Protein AF-D3BI57-F1 (afdb_monomer_lite)

Secondary structure (DSSP, 8-state):
---------------------------------HHHHHHHHHHHHHHHHHHHHTS-HHHHHHHHHHHHHHTT--PPPPP--HHHHHHHHHHHHHHHHHHHHHHHHHTPPPPPPPGGGPPP-------S--SSSEEETTEEE--HHHHHHHHHHHHH--

Foldseek 3Di:
DDDDDDDDDDDDDDDDDDDDDDPDPPPPDPPDDPVNVVVVVVVVVVVVVVVLVPDDPVVVVVVVVVVCVVVVHDDDDPDDPPVVVVVVVVVVVVVLVVQQVVCVVVVHDRDDDDPSPDPPPPPPCPDDDDPAADDDPNDGDHDPVSVVVVVVVVVVVD

InterPro domains:
  IPR027973 40S small subunit processome assembly factor 1-like [PF15375] (35-126)

Sequence (158 aa):
MSSRGGSSRGGRGGGGGRGGGRGGAPRMGGHVGEEQRKYFIKSMEEVKNLGATMFAKKDKKAFATQKLIEQGRKVERRKVPLKIGKIKMSKEKNRYDELVAQAMKNGGIMPKKPSSMKKDEDEKDRGLEMRNGKFSNGTHYLSKTDVKRVYTAGRKSK

Radius of gyration: 30.34 Å; chains: 1; bounding box: 77×58×88 Å

pLDDT: mean 75.42, std 17.39, range [36.5, 93.88]

Organism: Heterostelium pallidum (strain ATCC 26659 / Pp 5 / PN500) (NCBI:txid670386)

Structure (mmCIF, N/CA/C/O backbone):
data_AF-D3BI57-F1
#
_entry.id   AF-D3BI57-F1
#
loop_
_atom_site.group_PDB
_atom_site.id
_atom_site.type_symbol
_atom_site.label_atom_id
_atom_site.label_alt_id
_atom_site.label_comp_id
_atom_site.label_asym_id
_atom_site.label_entity_id
_atom_site.label_seq_id
_atom_site.pdbx_PDB_ins_code
_atom_site.Cartn_x
_atom_site.Cartn_y
_atom_site.Cartn_z
_atom_site.occupancy
_atom_site.B_iso_or_equiv
_atom_site.auth_seq_id
_atom_site.auth_comp_id
_atom_site.auth_asym_id
_atom_site.auth_atom_id
_atom_site.pdbx_PDB_model_num
ATOM 1 N N . MET A 1 1 ? -22.498 -18.038 65.939 1.00 37.97 1 MET A N 1
ATOM 2 C CA . MET A 1 1 ? -21.671 -19.019 66.674 1.00 37.97 1 MET A CA 1
ATOM 3 C C . MET A 1 1 ? -21.905 -20.391 66.058 1.00 37.97 1 MET A C 1
ATOM 5 O O . MET A 1 1 ? -23.062 -20.699 65.830 1.00 37.97 1 MET A O 1
ATOM 9 N N . SER A 1 2 ? -20.809 -21.112 65.759 1.00 39.03 2 SER A N 1
ATOM 10 C CA . SER A 1 2 ? -20.657 -22.560 65.454 1.00 39.03 2 SER A CA 1
ATOM 11 C C . SER A 1 2 ? -21.560 -23.233 64.399 1.00 39.03 2 SER A C 1
ATOM 13 O O . SER A 1 2 ? -22.767 -23.095 64.448 1.00 39.03 2 SER A O 1
ATOM 15 N N . SER A 1 3 ? -21.122 -24.122 63.505 1.00 42.19 3 SER A N 1
ATOM 16 C CA . SER A 1 3 ? -19.819 -24.556 62.978 1.00 42.19 3 SER A CA 1
ATOM 17 C C . SER A 1 3 ? -20.084 -25.742 62.031 1.00 42.19 3 SER A C 1
ATOM 19 O O . SER A 1 3 ? -20.870 -26.610 62.383 1.00 42.19 3 SER A O 1
ATOM 21 N N . ARG A 1 4 ? -19.327 -25.803 60.926 1.00 44.06 4 ARG A N 1
ATOM 22 C CA . ARG A 1 4 ? -18.756 -26.997 60.255 1.00 44.06 4 ARG A CA 1
ATOM 23 C C . ARG A 1 4 ? -19.672 -28.144 59.779 1.00 44.06 4 ARG A C 1
ATOM 25 O O . ARG A 1 4 ? -20.242 -28.885 60.562 1.00 44.06 4 ARG A O 1
ATOM 32 N N . GLY A 1 5 ? -19.543 -28.432 58.482 1.00 37.97 5 GLY A N 1
ATOM 33 C CA . GLY A 1 5 ? -19.671 -29.772 57.902 1.00 37.97 5 GLY A CA 1
ATOM 34 C C . GLY A 1 5 ? -19.186 -29.758 56.451 1.00 37.97 5 GLY A C 1
ATOM 35 O O . GLY A 1 5 ? -19.822 -29.143 55.604 1.00 37.97 5 GLY A O 1
ATOM 36 N N . GLY A 1 6 ? -18.019 -30.350 56.182 1.00 40.47 6 GLY A N 1
ATOM 37 C CA . GLY A 1 6 ? -17.402 -30.411 54.855 1.00 40.47 6 GLY A CA 1
ATOM 38 C C . GLY A 1 6 ? -17.459 -31.804 54.222 1.00 40.47 6 GLY A C 1
ATOM 39 O O . GLY A 1 6 ? -17.615 -32.799 54.918 1.00 40.47 6 GLY A O 1
ATOM 40 N N . SER A 1 7 ? -17.282 -31.853 52.901 1.00 45.78 7 SER A N 1
ATOM 41 C CA . SER A 1 7 ? -16.817 -32.996 52.089 1.00 45.78 7 SER A CA 1
ATOM 42 C C . SER A 1 7 ? -16.580 -32.429 50.678 1.00 45.78 7 SER A C 1
ATOM 44 O O . SER A 1 7 ? -17.472 -31.783 50.145 1.00 45.78 7 SER A O 1
ATOM 46 N N . SER A 1 8 ? -15.403 -32.386 50.043 1.00 46.59 8 SER A N 1
ATOM 47 C CA . SER A 1 8 ? -14.277 -33.316 49.847 1.00 46.59 8 SER A CA 1
ATOM 48 C C . SER A 1 8 ? -14.603 -34.523 48.951 1.00 46.59 8 SER A C 1
ATOM 50 O O . SER A 1 8 ? -15.020 -35.577 49.415 1.00 46.59 8 SER A O 1
ATOM 52 N N . ARG A 1 9 ? -14.385 -34.327 47.640 1.00 48.66 9 ARG A N 1
ATOM 53 C CA . ARG A 1 9 ? -13.976 -35.285 46.582 1.00 48.66 9 ARG A CA 1
ATOM 54 C C . ARG A 1 9 ? -13.718 -34.419 45.333 1.00 48.66 9 ARG A C 1
ATOM 56 O O . ARG A 1 9 ? -14.625 -33.751 44.868 1.00 48.66 9 ARG A O 1
ATOM 63 N N . GLY A 1 10 ? -12.510 -34.237 44.802 1.00 37.09 10 GLY A N 1
ATOM 64 C CA . GLY A 1 10 ? -11.391 -35.169 44.720 1.00 37.09 10 GLY A CA 1
ATOM 65 C C . GLY A 1 10 ? -11.592 -36.079 43.509 1.00 37.09 10 GLY A C 1
ATOM 66 O O . GLY A 1 10 ? -12.097 -37.181 43.664 1.00 37.09 10 GLY A O 1
ATOM 67 N N . GLY A 1 11 ? -11.232 -35.599 42.314 1.00 36.50 11 GLY A N 1
ATOM 68 C CA . GLY A 1 11 ? -11.322 -36.352 41.061 1.00 36.50 11 GLY A CA 1
ATOM 69 C C . GLY A 1 11 ? -10.297 -35.856 40.045 1.00 36.50 11 GLY A C 1
ATOM 70 O O . GLY A 1 11 ? -10.623 -35.094 39.143 1.00 36.50 11 GLY A O 1
ATOM 71 N N . ARG A 1 12 ? -9.036 -36.258 40.241 1.00 44.25 12 ARG A N 1
ATOM 72 C CA . ARG A 1 12 ? -7.979 -36.212 39.223 1.00 44.25 12 ARG A CA 1
ATOM 73 C C . ARG A 1 12 ? -8.157 -37.391 38.261 1.00 44.25 12 ARG A C 1
ATOM 75 O O . ARG A 1 12 ? -8.339 -38.516 38.708 1.00 44.25 12 ARG A O 1
ATOM 82 N N . GLY A 1 13 ? -7.983 -37.122 36.973 1.00 36.62 13 GLY A N 1
ATOM 83 C CA . GLY A 1 13 ? -7.742 -38.093 35.901 1.00 36.62 13 GLY A CA 1
ATOM 84 C C . GLY A 1 13 ? -7.901 -37.353 34.570 1.00 36.62 13 GLY A C 1
ATOM 85 O O . GLY A 1 13 ? -8.982 -36.864 34.289 1.00 36.62 13 GLY A O 1
ATOM 86 N N . GLY A 1 14 ? -6.884 -37.083 33.754 1.00 39.34 14 GLY A N 1
ATOM 87 C CA . GLY A 1 14 ? -5.667 -37.848 33.510 1.00 39.34 14 GLY A CA 1
ATOM 88 C C . GLY A 1 14 ? -5.802 -38.556 32.161 1.00 39.34 14 GLY A C 1
ATOM 89 O O . GLY A 1 14 ? -6.192 -39.712 32.118 1.00 39.34 14 GLY A O 1
ATOM 90 N N . GLY A 1 15 ? -5.507 -37.844 31.072 1.00 36.53 15 GLY A N 1
ATOM 91 C CA . GLY A 1 15 ? -5.440 -38.361 29.699 1.00 36.53 15 GLY A CA 1
ATOM 92 C C . GLY A 1 15 ? -5.333 -37.169 28.742 1.00 36.53 15 GLY A C 1
ATOM 93 O O . GLY A 1 15 ? -6.266 -36.392 28.629 1.00 36.53 15 GLY A O 1
ATOM 94 N N . GLY A 1 16 ? -4.199 -36.844 28.125 1.00 40.53 16 GLY A N 1
ATOM 95 C CA . GLY A 1 16 ? -3.236 -37.751 27.508 1.00 40.53 16 GLY A CA 1
ATOM 96 C C . GLY A 1 16 ? -3.532 -37.892 26.013 1.00 40.53 16 GLY A C 1
ATOM 97 O O . GLY A 1 16 ? -3.669 -39.003 25.528 1.00 40.53 16 GLY A O 1
ATOM 98 N N . GLY A 1 17 ? -3.666 -36.776 25.288 1.00 37.66 17 GLY A N 1
ATOM 99 C CA . GLY A 1 17 ? -3.836 -36.752 23.833 1.00 37.66 17 GLY A CA 1
ATOM 100 C C . GLY A 1 17 ? -2.669 -36.031 23.172 1.00 37.66 17 GLY A C 1
ATOM 101 O O . GLY A 1 17 ? -2.702 -34.818 22.988 1.00 37.66 17 GLY A O 1
ATOM 102 N N . ARG A 1 18 ? -1.613 -36.786 22.859 1.00 47.72 18 ARG A N 1
ATOM 103 C CA . ARG A 1 18 ? -0.483 -36.347 22.035 1.00 47.72 18 ARG A CA 1
ATOM 104 C C . ARG A 1 18 ? -0.983 -36.043 20.619 1.00 47.72 18 ARG A C 1
ATOM 106 O O . ARG A 1 18 ? -1.491 -36.934 19.950 1.00 47.72 18 ARG A O 1
ATOM 113 N N . GLY A 1 19 ? -0.773 -34.815 20.155 1.00 37.19 19 GLY A N 1
ATOM 114 C CA . GLY A 1 19 ? -0.899 -34.424 18.752 1.00 37.19 19 GLY A CA 1
ATOM 115 C C . GLY A 1 19 ? 0.361 -33.682 18.329 1.00 37.19 19 GLY A C 1
ATOM 116 O O . GLY A 1 19 ? 0.481 -32.482 18.550 1.00 37.19 19 GLY A O 1
ATOM 117 N N . GLY A 1 20 ? 1.333 -34.422 17.794 1.00 41.97 20 GLY A N 1
ATOM 118 C CA . GLY A 1 20 ? 2.555 -33.861 17.226 1.00 41.97 20 GLY A CA 1
ATOM 119 C C . GLY A 1 20 ? 2.270 -33.072 15.949 1.00 41.97 20 GLY A C 1
ATOM 120 O O . GLY A 1 20 ? 1.393 -33.431 15.166 1.00 41.97 20 GLY A O 1
ATOM 121 N N . GLY A 1 21 ? 3.035 -32.006 15.718 1.00 37.88 21 GLY A N 1
ATOM 122 C CA . GLY A 1 21 ? 2.930 -31.264 14.468 1.00 37.88 21 GLY A CA 1
ATOM 123 C C . GLY A 1 21 ? 3.722 -29.966 14.429 1.00 37.88 21 GLY A C 1
ATOM 124 O O . GLY A 1 21 ? 3.152 -28.900 14.608 1.00 37.88 21 GLY A O 1
ATOM 125 N N . ARG A 1 22 ? 4.997 -30.095 14.041 1.00 41.69 22 ARG A N 1
ATOM 126 C CA . ARG A 1 22 ? 5.876 -29.063 13.456 1.00 41.69 22 ARG A CA 1
ATOM 127 C C . ARG A 1 22 ? 6.479 -28.057 14.441 1.00 41.69 22 ARG A C 1
ATOM 129 O O . ARG A 1 22 ? 5.819 -27.148 14.932 1.00 41.69 22 ARG A O 1
ATOM 136 N N . GLY A 1 23 ? 7.794 -28.189 14.631 1.00 40.50 23 GLY A N 1
ATOM 137 C CA . GLY A 1 23 ? 8.666 -27.166 15.200 1.00 40.50 23 GLY A CA 1
ATOM 138 C C . GLY A 1 23 ? 8.646 -25.895 14.355 1.00 40.50 23 GLY A C 1
ATOM 139 O O . GLY A 1 23 ? 9.509 -25.675 13.512 1.00 40.50 23 GLY A O 1
ATOM 140 N N . GLY A 1 24 ? 7.640 -25.055 14.581 1.00 41.44 24 GLY A N 1
ATOM 141 C CA . GLY A 1 24 ? 7.764 -23.635 14.313 1.00 41.44 24 GLY A CA 1
ATOM 142 C C . GLY A 1 24 ? 8.796 -23.083 15.284 1.00 41.44 24 GLY A C 1
ATOM 143 O O . GLY A 1 24 ? 8.682 -23.315 16.488 1.00 41.44 24 GLY A O 1
ATOM 144 N N . ALA A 1 25 ? 9.807 -22.388 14.763 1.00 52.16 25 ALA A N 1
ATOM 145 C CA . ALA A 1 25 ? 10.722 -21.603 15.581 1.00 52.16 25 ALA A CA 1
ATOM 146 C C . ALA A 1 25 ? 9.917 -20.843 16.654 1.00 52.16 25 ALA A C 1
ATOM 148 O O . ALA A 1 25 ? 8.855 -20.298 16.317 1.00 52.16 25 ALA A O 1
ATOM 149 N N . PRO A 1 26 ? 10.362 -20.819 17.925 1.00 50.44 26 PRO A N 1
ATOM 150 C CA . PRO A 1 26 ? 9.673 -20.064 18.956 1.00 50.44 26 PRO A CA 1
ATOM 151 C C . PRO A 1 26 ? 9.524 -18.637 18.442 1.00 50.44 26 PRO A C 1
ATOM 153 O O . PRO A 1 26 ? 10.511 -17.959 18.153 1.00 50.44 26 PRO A O 1
ATOM 156 N N . ARG A 1 27 ? 8.277 -18.196 18.247 1.00 58.91 27 ARG A N 1
ATOM 157 C CA . ARG A 1 27 ? 7.996 -16.792 17.967 1.00 58.91 27 ARG A CA 1
ATOM 158 C C . ARG A 1 27 ? 8.535 -16.031 19.173 1.00 58.91 27 ARG A C 1
ATOM 160 O O . ARG A 1 27 ? 7.917 -16.066 20.232 1.00 58.91 27 ARG A O 1
ATOM 167 N N . MET A 1 28 ? 9.710 -15.418 19.023 1.00 49.59 28 MET A N 1
ATOM 168 C CA . MET A 1 28 ? 10.317 -14.516 20.001 1.00 49.59 28 MET A CA 1
ATOM 169 C C . MET A 1 28 ? 9.410 -13.293 20.140 1.00 49.59 28 MET A C 1
ATOM 171 O O . MET A 1 28 ? 9.589 -12.267 19.494 1.00 49.59 28 MET A O 1
ATOM 175 N N . GLY A 1 29 ? 8.356 -13.450 20.924 1.00 57.56 29 GLY A N 1
ATOM 176 C CA . GLY A 1 29 ? 7.364 -12.436 21.209 1.00 57.56 29 GLY A CA 1
ATOM 177 C C . GLY A 1 29 ? 6.800 -12.740 22.579 1.00 57.56 29 GLY A C 1
ATOM 178 O O . GLY A 1 29 ? 5.784 -13.422 22.697 1.00 57.56 29 GLY A O 1
ATOM 179 N N . GLY A 1 30 ? 7.505 -12.285 23.616 1.00 63.62 30 GLY A N 1
ATOM 180 C CA . GLY A 1 30 ? 7.015 -12.352 24.988 1.00 63.62 30 GLY A CA 1
ATOM 181 C C . GLY A 1 30 ? 5.661 -11.650 25.125 1.00 63.62 30 GLY A C 1
ATOM 182 O O . GLY A 1 30 ? 5.294 -10.794 24.314 1.00 63.62 30 GLY A O 1
ATOM 183 N N . HIS A 1 31 ? 4.895 -12.015 26.153 1.00 62.78 31 HIS A N 1
ATOM 184 C CA . HIS A 1 31 ? 3.693 -11.277 26.535 1.00 62.78 31 HIS A CA 1
ATOM 185 C C . HIS A 1 31 ? 4.093 -9.897 27.072 1.00 62.78 31 HIS A C 1
ATOM 187 O O . HIS A 1 31 ? 4.313 -9.703 28.260 1.00 62.78 31 HIS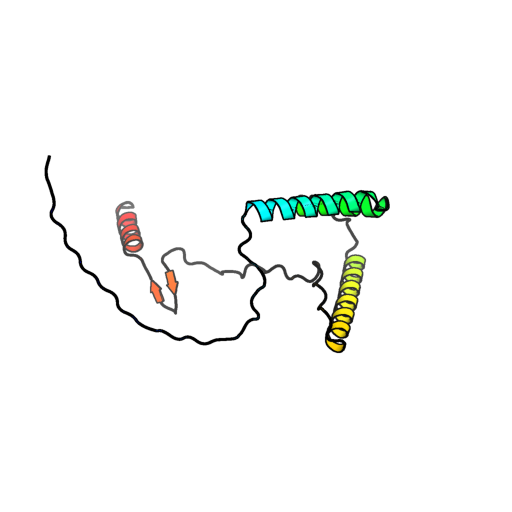 A O 1
ATOM 193 N N . VAL A 1 32 ? 4.229 -8.941 26.158 1.00 69.44 32 VAL A N 1
ATOM 194 C CA . VAL A 1 32 ? 4.406 -7.521 26.466 1.00 69.44 32 VAL A CA 1
ATOM 195 C C . VAL A 1 32 ? 3.044 -6.961 26.871 1.00 69.44 32 VAL A C 1
ATOM 197 O O . VAL A 1 32 ? 2.089 -7.076 26.089 1.00 69.44 32 VAL A O 1
ATOM 200 N N . GLY A 1 33 ? 2.962 -6.380 28.072 1.00 79.62 33 GLY A N 1
ATOM 201 C CA . GLY A 1 33 ? 1.743 -5.767 28.604 1.00 79.62 33 GLY A CA 1
ATOM 202 C C . GLY A 1 33 ? 1.208 -4.659 27.691 1.00 79.62 33 GLY A C 1
ATOM 203 O O . GLY A 1 33 ? 1.965 -4.024 26.952 1.00 79.62 33 GLY A O 1
ATOM 204 N N . GLU A 1 34 ? -0.104 -4.422 27.716 1.00 79.25 34 GLU A N 1
ATOM 205 C CA . GLU A 1 34 ? -0.755 -3.456 26.815 1.00 79.25 34 GLU A CA 1
ATOM 206 C C . GLU A 1 34 ? -0.163 -2.043 26.915 1.00 79.25 34 GLU A C 1
ATOM 208 O O . GLU A 1 34 ? -0.052 -1.344 25.908 1.00 79.25 34 GLU A O 1
ATOM 213 N N . GLU A 1 35 ? 0.273 -1.635 28.105 1.00 78.00 35 GLU A N 1
ATOM 214 C CA . GLU A 1 35 ? 0.897 -0.331 28.346 1.00 78.00 35 GLU A CA 1
ATOM 215 C C . GLU A 1 35 ? 2.252 -0.195 27.648 1.00 78.00 35 GLU A C 1
ATOM 217 O O . GLU A 1 35 ? 2.509 0.802 26.974 1.00 78.00 35 GLU A O 1
ATOM 222 N N . GLN A 1 36 ? 3.086 -1.233 27.715 1.00 81.19 36 GLN A N 1
ATOM 223 C CA . GLN A 1 36 ? 4.375 -1.271 27.024 1.00 81.19 36 GLN A CA 1
ATOM 224 C C . GLN A 1 36 ? 4.190 -1.265 25.500 1.00 81.19 36 GLN A C 1
ATOM 226 O O . GLN A 1 36 ? 4.951 -0.613 24.785 1.00 81.19 36 GLN A O 1
ATOM 231 N N . ARG A 1 37 ? 3.137 -1.921 24.987 1.00 80.31 37 ARG A N 1
ATOM 232 C CA . ARG A 1 37 ? 2.780 -1.856 23.559 1.00 80.31 37 ARG A CA 1
ATOM 233 C C . ARG A 1 37 ? 2.364 -0.449 23.141 1.00 80.31 37 ARG A C 1
ATOM 235 O O . ARG A 1 37 ? 2.834 0.035 22.115 1.00 80.31 37 ARG A O 1
ATOM 242 N N . LYS A 1 38 ? 1.509 0.214 23.926 1.00 83.62 38 LYS A N 1
ATOM 243 C CA . LYS A 1 38 ? 1.076 1.598 23.664 1.00 83.62 38 LYS A CA 1
ATOM 244 C C . LYS A 1 38 ? 2.257 2.566 23.694 1.00 83.62 38 LYS A C 1
ATOM 246 O O . LYS A 1 38 ? 2.372 3.399 22.800 1.00 83.62 38 LYS A O 1
ATOM 251 N N . TYR A 1 39 ? 3.151 2.415 24.671 1.00 86.56 39 TYR A N 1
ATOM 252 C CA . TYR A 1 39 ? 4.375 3.206 24.760 1.00 86.56 39 TYR A CA 1
ATOM 253 C C . TYR A 1 39 ? 5.255 3.012 23.523 1.00 86.56 39 TYR A C 1
ATOM 255 O O . TYR A 1 39 ? 5.613 3.986 22.872 1.00 86.56 39 TYR A O 1
ATOM 263 N N . PHE A 1 40 ? 5.515 1.763 23.129 1.00 85.44 40 PHE A N 1
ATOM 264 C CA . PHE A 1 40 ? 6.323 1.463 21.949 1.00 85.44 40 PHE A CA 1
ATOM 265 C C . PHE A 1 40 ? 5.737 2.057 20.661 1.00 85.44 40 PHE A C 1
ATOM 267 O O . PHE A 1 40 ? 6.468 2.643 19.865 1.00 85.44 40 PHE A O 1
ATOM 274 N N . ILE A 1 41 ? 4.419 1.942 20.460 1.00 85.56 41 ILE A N 1
ATOM 275 C CA . ILE A 1 41 ? 3.735 2.546 19.308 1.00 85.56 41 ILE A CA 1
ATOM 276 C C . ILE A 1 41 ? 3.942 4.064 19.313 1.00 85.56 41 ILE A C 1
ATOM 278 O O . ILE A 1 41 ? 4.354 4.623 18.297 1.00 85.56 41 ILE A O 1
ATOM 282 N N . LYS A 1 42 ? 3.735 4.714 20.464 1.00 87.06 42 LYS A N 1
ATOM 283 C CA . LYS A 1 42 ? 3.898 6.162 20.613 1.00 87.06 42 LYS A CA 1
ATOM 284 C C . LYS A 1 42 ? 5.338 6.613 20.350 1.00 87.06 42 LYS A C 1
ATOM 286 O O . LYS A 1 42 ? 5.550 7.528 19.561 1.00 87.06 42 LYS A O 1
ATOM 291 N N . SER A 1 43 ? 6.331 5.937 20.925 1.00 86.06 43 SER A N 1
ATOM 292 C CA . SER A 1 43 ? 7.745 6.247 20.689 1.00 86.06 43 SER A CA 1
ATOM 293 C C . SER A 1 43 ? 8.132 6.060 19.221 1.00 86.06 43 SER A C 1
ATOM 295 O O . SER A 1 43 ? 8.842 6.886 18.654 1.00 86.06 43 SER A O 1
ATOM 297 N N . MET A 1 44 ? 7.626 5.016 18.560 1.00 87.19 44 MET A N 1
ATOM 298 C CA . MET A 1 44 ? 7.868 4.806 17.129 1.00 87.19 44 MET A CA 1
ATOM 299 C C . MET A 1 44 ? 7.206 5.881 16.261 1.00 87.19 44 MET A C 1
ATOM 301 O O . MET A 1 44 ? 7.776 6.295 15.250 1.00 87.19 44 MET A O 1
ATOM 305 N N . GLU A 1 45 ? 6.021 6.362 16.637 1.00 84.06 45 GLU A N 1
ATOM 306 C CA . GLU A 1 45 ? 5.383 7.503 15.978 1.00 84.06 45 GLU A CA 1
ATOM 307 C C . GLU A 1 45 ? 6.178 8.798 16.169 1.00 84.06 45 GLU A C 1
ATOM 309 O O . GLU A 1 45 ? 6.351 9.555 15.213 1.00 84.06 45 GLU A O 1
ATOM 314 N N . GLU A 1 46 ? 6.704 9.046 17.367 1.00 82.12 46 GLU A N 1
ATOM 315 C CA . GLU A 1 46 ? 7.558 10.200 17.662 1.00 82.12 46 GLU A CA 1
ATOM 316 C C . GLU A 1 46 ? 8.845 10.172 16.832 1.00 82.12 46 GLU A C 1
ATOM 318 O O . GLU A 1 46 ? 9.159 11.160 16.167 1.00 82.12 46 GLU A O 1
ATOM 323 N N . VAL A 1 47 ? 9.524 9.024 16.756 1.00 85.31 47 VAL A N 1
ATOM 324 C CA . VAL A 1 47 ? 10.713 8.838 15.906 1.00 85.31 47 VAL A CA 1
ATOM 325 C C . VAL A 1 47 ? 10.387 9.096 14.433 1.00 85.31 47 VAL A C 1
ATOM 327 O O . VAL A 1 47 ? 11.129 9.803 13.750 1.00 85.31 47 VAL A O 1
ATOM 330 N N . LYS A 1 48 ? 9.255 8.583 13.931 1.00 80.75 48 LYS A N 1
ATOM 331 C CA . LYS A 1 48 ? 8.809 8.849 12.552 1.00 80.75 48 LYS A CA 1
ATOM 332 C C . LYS A 1 48 ? 8.553 10.337 12.307 1.00 80.75 48 LYS A C 1
ATOM 334 O O . LYS A 1 48 ? 8.971 10.864 11.278 1.00 80.75 48 LYS A O 1
ATOM 339 N N . ASN A 1 49 ? 7.874 11.016 13.232 1.00 79.75 49 ASN A N 1
ATOM 340 C CA . ASN A 1 49 ? 7.570 12.443 13.112 1.00 79.75 49 ASN A CA 1
ATOM 341 C C . ASN A 1 49 ? 8.847 13.301 13.183 1.00 79.75 49 ASN A C 1
ATOM 343 O O . ASN A 1 49 ? 8.974 14.254 12.416 1.00 79.75 49 ASN A O 1
ATOM 347 N N . LEU A 1 50 ? 9.807 12.941 14.042 1.00 80.88 50 LEU A N 1
ATOM 348 C CA . LEU A 1 50 ? 11.120 13.587 14.120 1.00 80.88 50 LEU A CA 1
ATOM 349 C C . LEU A 1 50 ? 11.912 13.385 12.827 1.00 80.88 50 LEU A C 1
ATOM 351 O O . LEU A 1 50 ? 12.378 14.361 12.244 1.00 80.88 50 LEU A O 1
ATOM 355 N N . GLY A 1 51 ? 11.977 12.157 12.308 1.00 77.38 51 GLY A N 1
ATOM 356 C CA . GLY 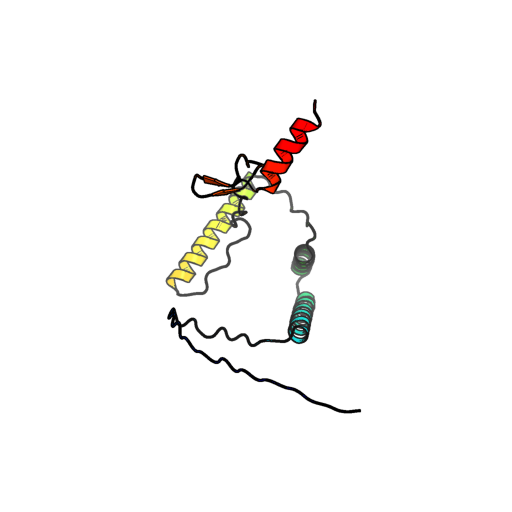A 1 51 ? 12.594 11.871 11.009 1.00 77.38 51 GLY A CA 1
ATOM 357 C C . GLY A 1 51 ? 11.972 12.682 9.866 1.00 77.38 51 GLY A C 1
ATOM 358 O O . GLY A 1 51 ? 12.679 13.161 8.980 1.00 77.38 51 GLY A O 1
ATOM 359 N N . ALA A 1 52 ? 10.662 12.940 9.927 1.00 73.25 52 ALA A N 1
ATOM 360 C CA . ALA A 1 52 ? 9.968 13.735 8.920 1.00 73.25 52 ALA A CA 1
ATOM 361 C C . ALA A 1 52 ? 10.353 15.226 8.901 1.00 73.25 52 ALA A C 1
ATOM 363 O O . ALA A 1 52 ? 10.148 15.906 7.889 1.00 73.25 52 ALA A O 1
ATOM 364 N N . THR A 1 53 ? 10.951 15.756 9.973 1.00 72.62 53 THR A N 1
ATOM 365 C CA . THR A 1 53 ? 11.453 17.142 9.999 1.00 72.62 53 THR A CA 1
ATOM 366 C C . THR A 1 53 ? 12.655 17.342 9.071 1.00 72.62 53 THR A C 1
ATOM 368 O O . THR A 1 53 ? 12.794 18.423 8.489 1.00 72.62 53 THR A O 1
ATOM 371 N N . MET A 1 54 ? 13.432 16.281 8.830 1.00 81.12 54 MET A N 1
ATOM 372 C CA . MET A 1 54 ? 14.626 16.269 7.973 1.00 81.12 54 MET A CA 1
ATOM 373 C C . MET A 1 54 ? 14.309 16.095 6.482 1.00 81.12 54 MET A C 1
ATOM 375 O O . MET A 1 54 ? 15.184 16.230 5.631 1.00 81.12 54 MET A O 1
ATOM 379 N N . PHE A 1 55 ? 13.055 15.806 6.135 1.00 79.50 55 PHE A N 1
ATOM 380 C CA . PHE A 1 55 ? 12.652 15.582 4.752 1.00 79.50 55 PHE A CA 1
ATOM 381 C C . PHE A 1 55 ? 12.658 16.860 3.903 1.00 79.50 55 PHE A C 1
ATOM 383 O O . PHE A 1 55 ? 12.324 17.961 4.363 1.00 79.50 55 PHE A O 1
ATOM 390 N N . ALA A 1 56 ? 12.945 16.696 2.609 1.00 83.38 56 ALA A N 1
ATOM 391 C CA . ALA A 1 56 ? 12.746 17.749 1.624 1.00 83.38 56 ALA A CA 1
ATOM 392 C C . ALA A 1 56 ? 11.256 18.136 1.540 1.00 83.38 56 ALA A C 1
ATOM 394 O O . ALA A 1 56 ? 10.356 17.350 1.842 1.00 83.38 56 ALA A O 1
ATOM 395 N N . LYS A 1 57 ? 10.955 19.360 1.084 1.00 82.06 57 LYS A N 1
ATOM 396 C CA . LYS A 1 57 ? 9.577 19.902 1.049 1.00 82.06 57 LYS A CA 1
ATOM 397 C C . LYS A 1 57 ? 8.580 19.006 0.293 1.00 82.06 57 LYS A C 1
ATOM 399 O O . LYS A 1 57 ? 7.402 18.970 0.646 1.00 82.06 57 LYS A O 1
ATOM 404 N N . LYS A 1 58 ? 9.033 18.295 -0.748 1.00 80.25 58 LYS A N 1
ATOM 405 C CA . LYS A 1 58 ? 8.209 17.340 -1.513 1.00 80.25 58 LYS A CA 1
ATOM 406 C C . LYS A 1 58 ? 7.855 16.108 -0.674 1.00 80.25 58 LYS A C 1
ATOM 408 O O . LYS A 1 58 ? 6.684 15.737 -0.613 1.00 80.25 58 LYS A O 1
ATOM 413 N N . ASP A 1 59 ? 8.833 15.557 0.029 1.00 81.25 59 ASP A N 1
ATOM 414 C CA . ASP A 1 59 ? 8.678 14.357 0.852 1.00 81.25 59 ASP A CA 1
ATOM 415 C C . ASP A 1 59 ? 7.868 14.647 2.120 1.00 81.25 59 ASP A C 1
ATOM 417 O O . ASP A 1 59 ? 7.036 13.838 2.516 1.00 81.25 59 ASP A O 1
ATOM 421 N N . LYS A 1 60 ? 7.974 15.863 2.676 1.00 83.75 60 LYS A N 1
ATOM 422 C CA . LYS A 1 60 ? 7.093 16.345 3.758 1.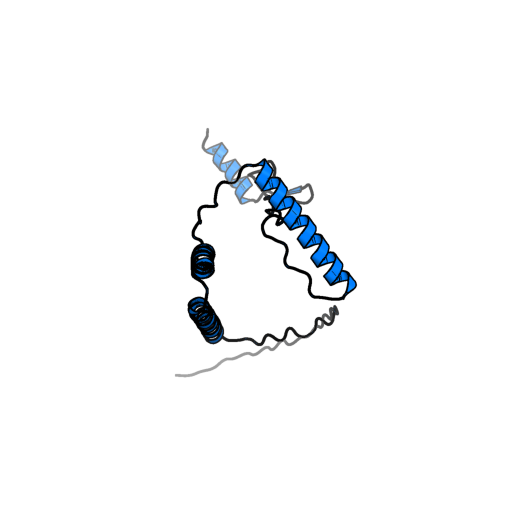00 83.75 60 LYS A CA 1
ATOM 423 C C . LYS A 1 60 ? 5.614 16.316 3.368 1.00 83.75 60 LYS A C 1
ATOM 425 O O . LYS A 1 60 ? 4.777 15.880 4.155 1.00 83.75 60 LYS A O 1
ATOM 430 N N . LYS A 1 61 ? 5.276 16.744 2.143 1.00 83.56 61 LYS A N 1
ATOM 431 C CA . LYS A 1 61 ? 3.890 16.683 1.641 1.00 83.56 61 LYS A CA 1
ATOM 432 C C . LYS A 1 61 ? 3.413 15.241 1.472 1.00 83.56 61 LYS A C 1
ATOM 434 O O . LYS A 1 61 ? 2.274 14.951 1.818 1.00 83.56 61 LYS A O 1
ATOM 439 N N . ALA A 1 62 ? 4.269 14.356 0.963 1.00 84.31 62 ALA A N 1
ATOM 440 C CA . ALA A 1 62 ? 3.949 12.936 0.819 1.00 84.31 62 ALA A CA 1
ATOM 441 C C . ALA A 1 62 ? 3.777 12.236 2.180 1.00 84.31 62 ALA A C 1
ATOM 443 O O . ALA A 1 62 ? 2.871 11.426 2.349 1.00 84.31 62 ALA A O 1
ATOM 444 N N . PHE A 1 63 ? 4.595 12.586 3.172 1.00 86.12 63 PHE A N 1
ATOM 445 C CA . PHE A 1 63 ? 4.462 12.079 4.535 1.00 86.12 63 PHE A CA 1
ATOM 446 C C . PHE A 1 63 ? 3.152 12.543 5.185 1.00 86.12 63 PHE A C 1
ATOM 448 O O . PHE A 1 63 ? 2.420 11.745 5.767 1.00 86.12 63 PHE A O 1
ATOM 455 N N . ALA A 1 64 ? 2.797 13.822 5.026 1.00 85.00 64 ALA A N 1
ATOM 456 C CA . ALA A 1 64 ? 1.535 14.353 5.536 1.00 85.00 64 ALA A CA 1
ATOM 457 C C . ALA A 1 64 ? 0.315 13.648 4.916 1.00 85.00 64 ALA A C 1
ATOM 459 O O . ALA A 1 64 ? -0.633 13.321 5.628 1.00 85.00 64 ALA A O 1
ATOM 460 N N . THR A 1 65 ? 0.335 13.365 3.608 1.00 86.12 65 THR A N 1
ATOM 461 C CA . THR A 1 65 ? -0.760 12.623 2.966 1.00 86.12 65 THR A CA 1
ATOM 462 C C . THR A 1 65 ? -0.819 11.171 3.427 1.00 86.12 65 THR A C 1
ATOM 464 O O . THR A 1 65 ? -1.916 10.664 3.642 1.00 86.12 65 THR A O 1
ATOM 467 N N . GLN A 1 66 ? 0.324 10.512 3.639 1.00 85.56 66 GLN A N 1
ATOM 468 C CA . GLN A 1 66 ? 0.367 9.168 4.226 1.00 85.56 66 GLN A CA 1
ATOM 469 C C . GLN A 1 66 ? -0.238 9.144 5.631 1.00 85.56 66 GLN A C 1
ATOM 471 O O . GLN A 1 66 ? -1.086 8.299 5.898 1.00 85.56 66 GLN A O 1
ATOM 476 N N . LYS A 1 67 ? 0.097 10.117 6.485 1.00 86.88 67 LYS A N 1
ATOM 477 C CA . LYS A 1 67 ? -0.471 10.237 7.837 1.00 86.88 67 LYS A CA 1
ATOM 478 C C . LYS A 1 67 ? -1.995 10.385 7.819 1.00 86.88 67 LYS A C 1
ATOM 480 O O . LYS A 1 67 ? -2.684 9.771 8.626 1.00 86.88 67 LYS A O 1
ATOM 485 N N . LEU A 1 68 ? -2.541 11.149 6.869 1.00 87.62 68 LEU A N 1
ATOM 486 C CA . LEU A 1 68 ? -3.995 11.260 6.689 1.00 87.62 68 LEU A CA 1
ATOM 487 C C . LEU A 1 68 ? -4.629 9.919 6.280 1.00 87.62 68 LEU A C 1
ATOM 489 O O . LEU A 1 68 ? -5.702 9.583 6.777 1.00 87.62 68 LEU A O 1
ATOM 493 N N . ILE A 1 69 ? -3.968 9.148 5.411 1.00 86.44 69 ILE A N 1
ATOM 494 C CA . ILE A 1 69 ? -4.435 7.815 4.992 1.00 86.44 69 ILE A CA 1
ATOM 495 C C . ILE A 1 69 ? -4.403 6.834 6.170 1.00 86.44 69 ILE A C 1
ATOM 497 O O . ILE A 1 69 ? -5.359 6.086 6.353 1.00 86.44 69 ILE A O 1
ATOM 501 N N . GLU A 1 70 ? -3.342 6.849 6.981 1.00 85.06 70 GLU A N 1
ATOM 502 C CA . GLU A 1 70 ? -3.219 6.011 8.185 1.00 85.06 70 GLU A CA 1
ATOM 503 C C . GLU A 1 70 ? -4.311 6.324 9.218 1.00 85.06 70 GLU A C 1
ATOM 505 O O . GLU A 1 70 ? -4.836 5.416 9.854 1.00 85.06 70 GLU A O 1
ATOM 510 N N . GLN A 1 71 ? -4.727 7.589 9.319 1.00 87.81 71 GLN A N 1
ATOM 511 C CA . GLN A 1 71 ? -5.873 8.022 10.130 1.00 87.81 71 GLN A CA 1
ATOM 512 C C . GLN A 1 71 ? -7.241 7.657 9.520 1.00 87.81 71 GLN A C 1
ATOM 514 O O . GLN A 1 71 ? -8.277 8.018 10.074 1.00 87.81 71 GLN A O 1
ATOM 519 N N . GLY A 1 72 ? -7.271 6.986 8.365 1.00 86.44 72 GLY A N 1
ATOM 520 C CA . GLY A 1 72 ? -8.497 6.568 7.684 1.00 86.44 72 GLY A CA 1
ATOM 521 C C . GLY A 1 72 ? -9.162 7.651 6.831 1.00 86.44 72 GLY A C 1
ATOM 522 O O . GLY A 1 72 ? -10.267 7.445 6.330 1.00 86.44 72 GLY A O 1
ATOM 523 N N . AR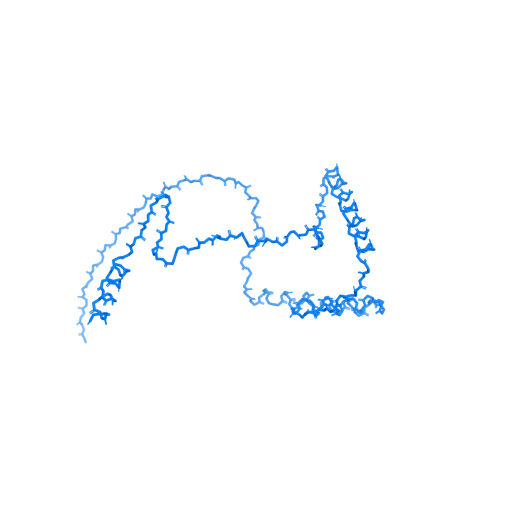G A 1 73 ? -8.522 8.810 6.622 1.00 87.56 73 ARG A N 1
ATOM 524 C CA . ARG A 1 73 ? -9.084 9.862 5.762 1.00 87.56 73 ARG A CA 1
ATOM 525 C C . ARG A 1 73 ? -8.892 9.516 4.287 1.00 87.56 73 ARG A C 1
ATOM 527 O O . ARG A 1 73 ? -7.809 9.132 3.842 1.00 87.56 73 ARG A O 1
ATOM 534 N N . LYS A 1 74 ? -9.944 9.730 3.494 1.00 84.31 74 LYS A N 1
ATOM 535 C CA . LYS A 1 74 ? -9.897 9.577 2.037 1.00 84.31 74 LYS A CA 1
ATOM 536 C C . LYS A 1 74 ? -9.128 10.750 1.424 1.00 84.31 74 LYS A C 1
ATOM 538 O O . LYS A 1 74 ? -9.596 11.882 1.451 1.00 84.31 74 LYS A O 1
ATOM 543 N N . VAL A 1 75 ? -7.951 10.476 0.864 1.00 84.38 75 VAL A N 1
ATOM 544 C CA . VAL A 1 75 ? -7.137 11.477 0.159 1.00 84.38 75 VAL A CA 1
ATOM 545 C C . VAL A 1 75 ? -7.457 11.444 -1.333 1.00 84.38 75 VAL A C 1
ATOM 547 O O . VAL A 1 75 ? -7.485 10.373 -1.947 1.00 84.38 75 VAL A O 1
ATOM 550 N N . GLU A 1 76 ? -7.695 12.616 -1.925 1.00 82.06 76 GLU A N 1
ATOM 551 C CA . GLU A 1 76 ? -7.991 12.736 -3.350 1.00 82.06 76 GLU A CA 1
ATOM 552 C C . GLU A 1 76 ? -6.795 12.271 -4.193 1.00 82.06 76 GLU A C 1
ATOM 554 O O . GLU A 1 76 ? -5.665 12.751 -4.060 1.00 82.06 76 GLU A O 1
ATOM 559 N N . ARG A 1 77 ? -7.041 11.299 -5.073 1.00 81.69 77 ARG A N 1
ATOM 560 C CA . ARG A 1 77 ? -6.035 10.821 -6.021 1.00 81.69 77 ARG A CA 1
ATOM 561 C C . ARG A 1 77 ? -6.055 11.719 -7.250 1.00 81.69 77 ARG A C 1
ATOM 563 O O . ARG A 1 77 ? -7.118 11.997 -7.798 1.00 81.69 77 ARG A O 1
ATOM 570 N N . ARG A 1 78 ? -4.873 12.120 -7.729 1.00 84.69 78 ARG A N 1
ATOM 571 C CA . ARG A 1 78 ? -4.755 12.845 -9.003 1.00 84.69 78 ARG A CA 1
ATOM 572 C C . ARG A 1 78 ? -5.385 12.011 -10.115 1.00 84.69 78 ARG A C 1
ATOM 574 O O . ARG A 1 78 ? -4.997 10.859 -10.311 1.00 84.69 78 ARG A O 1
ATOM 581 N N . LYS A 1 79 ? -6.326 12.603 -10.850 1.00 86.00 79 LYS A N 1
ATOM 582 C CA . LYS A 1 79 ? -6.923 11.975 -12.030 1.00 86.00 79 LYS A CA 1
ATOM 583 C C . LYS A 1 79 ? -5.840 11.844 -13.100 1.00 86.00 79 LYS A C 1
ATOM 585 O O . LYS A 1 79 ? -5.207 12.825 -13.479 1.00 86.00 79 LYS A O 1
ATOM 590 N N . VAL A 1 80 ? -5.594 10.617 -13.545 1.00 87.62 80 VAL A N 1
ATOM 591 C CA . VAL A 1 80 ? -4.639 10.307 -14.614 1.00 87.62 80 VAL A CA 1
ATOM 592 C C . VAL A 1 80 ? -5.432 9.712 -15.777 1.00 87.62 80 VAL A C 1
ATOM 594 O O . VAL A 1 80 ? -6.296 8.871 -15.526 1.00 87.62 80 VAL A O 1
ATOM 597 N N . PRO A 1 81 ? -5.156 10.096 -17.037 1.00 93.75 81 PRO A N 1
ATOM 598 C CA . PRO A 1 81 ? -5.794 9.473 -18.191 1.00 93.75 81 PRO A CA 1
ATOM 599 C C . PRO A 1 81 ? -5.625 7.950 -18.184 1.00 93.75 81 PRO A C 1
ATOM 601 O O . PRO A 1 81 ? -4.538 7.447 -17.886 1.00 93.75 81 PRO A O 1
ATOM 604 N N . LEU A 1 82 ? -6.674 7.214 -18.567 1.00 91.12 82 LEU A N 1
ATOM 605 C CA . LEU A 1 82 ? -6.713 5.746 -18.486 1.00 91.12 82 LEU A CA 1
ATOM 606 C C . LEU A 1 82 ? -5.528 5.072 -19.190 1.00 91.12 82 LEU A C 1
ATOM 608 O O . LEU A 1 82 ? -4.931 4.151 -18.635 1.00 91.12 82 LEU A O 1
ATOM 612 N N . LYS A 1 83 ? -5.141 5.556 -20.379 1.00 93.50 83 LYS A N 1
ATOM 613 C CA . LYS A 1 83 ? -3.985 5.032 -21.130 1.00 93.50 83 LYS A CA 1
ATOM 614 C C . LYS A 1 83 ? -2.690 5.133 -20.314 1.00 93.50 83 LYS A C 1
ATOM 616 O O . LYS A 1 83 ? -1.971 4.150 -20.163 1.00 93.50 83 LYS A O 1
ATOM 621 N N . ILE A 1 84 ? -2.434 6.299 -19.723 1.00 91.38 84 ILE A N 1
ATOM 622 C CA . ILE A 1 84 ? -1.245 6.546 -18.896 1.00 91.38 84 ILE A CA 1
ATOM 623 C C . ILE A 1 84 ? -1.311 5.723 -17.603 1.00 91.38 84 ILE A C 1
ATOM 625 O O . ILE A 1 84 ? -0.297 5.175 -17.175 1.00 91.38 84 ILE A O 1
ATOM 629 N N . GLY A 1 85 ? -2.497 5.598 -17.000 1.00 88.12 85 GLY A N 1
ATOM 630 C CA . GLY A 1 85 ? -2.722 4.757 -15.824 1.00 88.12 85 GLY A CA 1
ATOM 631 C C . GLY A 1 85 ? -2.354 3.294 -16.076 1.00 88.12 85 GLY A C 1
ATOM 632 O O . GLY A 1 85 ? -1.563 2.728 -15.324 1.00 88.12 85 GLY A O 1
ATOM 633 N N . LYS A 1 86 ? -2.841 2.709 -17.180 1.00 89.81 86 LYS A N 1
ATOM 634 C CA . LYS A 1 86 ? -2.520 1.328 -17.582 1.00 89.81 86 LYS A CA 1
ATOM 635 C C . LYS A 1 86 ? -1.019 1.121 -17.792 1.00 89.81 86 LYS A C 1
ATOM 637 O O . LYS A 1 86 ? -0.464 0.156 -17.276 1.00 89.81 86 LYS A O 1
ATOM 642 N N . ILE A 1 87 ? -0.349 2.053 -18.476 1.00 92.69 87 ILE A N 1
ATOM 643 C CA . ILE A 1 87 ? 1.105 1.989 -18.694 1.00 92.69 87 ILE A CA 1
ATOM 644 C C . ILE A 1 87 ? 1.857 2.024 -17.359 1.00 92.69 87 ILE A C 1
ATOM 646 O O . ILE A 1 87 ? 2.767 1.227 -17.144 1.00 92.69 87 ILE A O 1
ATOM 650 N N . LYS A 1 88 ? 1.476 2.920 -16.439 1.00 89.75 88 LYS A N 1
ATOM 651 C CA . LYS A 1 88 ? 2.103 3.006 -15.111 1.00 89.75 88 LYS A CA 1
ATOM 652 C C . LYS A 1 88 ? 1.929 1.713 -14.314 1.00 89.75 88 LYS A C 1
ATOM 654 O O . LYS A 1 88 ? 2.914 1.226 -13.772 1.00 89.75 88 LYS A O 1
ATOM 659 N N . MET A 1 89 ? 0.725 1.136 -14.300 1.00 89.12 89 MET A N 1
ATOM 660 C CA . MET A 1 89 ? 0.475 -0.135 -13.608 1.00 89.12 89 MET A CA 1
ATOM 661 C C . MET A 1 89 ? 1.267 -1.291 -14.226 1.00 89.12 89 MET A C 1
ATOM 663 O O . MET A 1 89 ? 1.833 -2.099 -13.500 1.00 89.12 89 MET A O 1
ATOM 667 N N . SER A 1 90 ? 1.368 -1.348 -15.558 1.00 91.12 90 SER A N 1
ATOM 668 C CA . SER A 1 90 ? 2.182 -2.363 -16.237 1.00 91.12 90 SER A CA 1
ATOM 669 C C . SER A 1 90 ? 3.665 -2.237 -15.890 1.00 91.12 90 SER A C 1
ATOM 671 O O . SER A 1 90 ? 4.315 -3.246 -15.643 1.00 91.12 90 SER A O 1
ATOM 673 N N . LYS A 1 91 ? 4.206 -1.014 -15.837 1.00 93.56 91 LYS A N 1
ATOM 674 C CA . LYS A 1 91 ? 5.604 -0.784 -15.438 1.00 93.56 91 LYS A CA 1
ATOM 675 C C . LYS A 1 91 ? 5.855 -1.181 -13.985 1.00 93.56 91 LYS A C 1
ATOM 677 O O . LYS A 1 91 ? 6.878 -1.785 -13.686 1.00 93.56 91 LYS A O 1
ATOM 682 N N . GLU A 1 92 ? 4.924 -0.853 -13.090 1.00 91.00 92 GLU A N 1
ATOM 683 C CA . GLU A 1 92 ? 4.998 -1.249 -11.681 1.00 91.00 92 GLU A CA 1
ATOM 684 C C . GLU A 1 92 ? 4.953 -2.775 -11.523 1.00 91.00 92 GLU A C 1
ATOM 686 O O . GLU A 1 92 ? 5.701 -3.324 -10.718 1.00 91.00 92 GLU A O 1
ATOM 691 N N . LYS A 1 93 ? 4.144 -3.459 -12.343 1.00 92.31 93 LYS A N 1
ATOM 692 C CA . LYS A 1 93 ? 4.091 -4.924 -12.413 1.00 92.31 93 LYS A CA 1
ATOM 693 C C . LYS A 1 93 ? 5.404 -5.541 -12.844 1.00 92.31 93 LYS A C 1
ATOM 695 O O . LYS A 1 93 ? 5.950 -6.337 -12.093 1.00 92.31 93 LYS A O 1
ATOM 700 N N . ASN A 1 94 ? 5.940 -5.117 -13.981 1.00 92.69 94 ASN A N 1
ATOM 701 C CA . ASN A 1 94 ? 7.188 -5.677 -14.489 1.00 92.69 94 ASN A CA 1
ATOM 702 C C . ASN A 1 94 ? 8.328 -5.478 -13.480 1.00 92.69 94 ASN A C 1
ATOM 704 O O . ASN A 1 94 ? 9.050 -6.419 -13.173 1.00 92.69 94 ASN A O 1
ATOM 708 N N . ARG A 1 95 ? 8.415 -4.290 -12.867 1.00 93.12 95 ARG A N 1
ATOM 709 C CA . ARG A 1 95 ? 9.405 -4.013 -11.819 1.00 93.12 95 ARG A CA 1
ATOM 710 C C . ARG A 1 95 ? 9.217 -4.892 -10.580 1.00 93.12 95 ARG A C 1
ATOM 712 O O . ARG A 1 95 ? 10.198 -5.313 -9.976 1.00 93.12 95 ARG A O 1
ATOM 719 N N . TYR A 1 96 ? 7.976 -5.138 -10.162 1.00 92.19 96 TYR A N 1
ATOM 720 C CA . TYR A 1 96 ? 7.700 -6.041 -9.046 1.00 92.19 96 TYR A CA 1
ATOM 721 C C . TYR A 1 96 ? 8.129 -7.473 -9.376 1.00 92.19 96 TYR A C 1
ATOM 723 O O . TYR A 1 96 ? 8.831 -8.089 -8.579 1.00 92.19 96 TYR A O 1
ATOM 731 N N . ASP A 1 97 ? 7.766 -7.966 -10.558 1.00 92.62 97 ASP A N 1
ATOM 732 C CA . ASP A 1 97 ? 8.091 -9.317 -11.012 1.00 92.62 97 ASP A CA 1
ATOM 733 C C . ASP A 1 97 ? 9.617 -9.512 -11.131 1.00 92.62 97 ASP A C 1
ATOM 735 O O . ASP A 1 97 ? 10.144 -10.540 -10.706 1.00 92.62 97 ASP A O 1
ATOM 739 N N . GLU A 1 98 ? 10.352 -8.497 -11.600 1.00 93.88 98 GLU A N 1
ATOM 740 C CA . GLU A 1 98 ? 11.822 -8.476 -11.608 1.00 93.88 98 GLU A CA 1
ATOM 741 C C . GLU A 1 98 ? 12.416 -8.572 -10.196 1.00 93.88 98 GLU A C 1
ATOM 743 O O . GLU A 1 98 ? 13.310 -9.385 -9.953 1.00 93.88 98 GLU A O 1
ATOM 748 N N . LEU A 1 99 ? 11.909 -7.776 -9.247 1.00 92.50 99 LEU A N 1
ATOM 749 C CA . LEU A 1 99 ? 12.370 -7.802 -7.855 1.00 92.50 99 LEU A CA 1
ATOM 750 C C . LEU A 1 99 ? 12.065 -9.143 -7.178 1.00 92.50 99 LEU A C 1
ATOM 752 O O . LEU A 1 99 ? 12.885 -9.643 -6.409 1.00 92.50 99 LEU A O 1
ATOM 756 N N . VAL A 1 100 ? 10.907 -9.742 -7.470 1.00 93.25 100 VAL A N 1
ATOM 757 C CA . VAL A 1 100 ? 10.556 -11.085 -6.989 1.00 93.25 100 VAL A CA 1
ATOM 758 C C . VAL A 1 100 ? 11.516 -12.116 -7.571 1.00 93.25 100 VAL A C 1
ATOM 760 O O . VAL A 1 100 ? 12.085 -12.900 -6.817 1.00 93.25 100 VAL A O 1
ATOM 763 N N . ALA A 1 101 ? 11.756 -12.091 -8.883 1.00 91.94 101 ALA A N 1
ATOM 764 C CA . ALA A 1 101 ? 12.672 -13.023 -9.533 1.00 91.94 101 ALA A CA 1
ATOM 765 C C . ALA A 1 101 ? 14.103 -12.905 -8.980 1.00 91.94 101 ALA A C 1
ATOM 767 O O . ALA A 1 101 ? 14.762 -13.920 -8.756 1.00 91.94 101 ALA A O 1
ATOM 768 N N . GLN A 1 102 ? 14.578 -11.686 -8.712 1.00 92.50 102 GLN A N 1
ATOM 769 C CA . GLN A 1 102 ? 15.876 -11.454 -8.072 1.00 92.50 102 GLN A CA 1
ATOM 770 C C . GLN A 1 102 ? 15.915 -11.979 -6.634 1.00 92.50 102 GLN A C 1
ATOM 772 O O . GLN A 1 102 ? 16.867 -12.664 -6.263 1.00 92.50 102 GLN A O 1
ATOM 777 N N . ALA A 1 103 ? 14.881 -11.709 -5.833 1.00 92.12 103 ALA A N 1
ATOM 778 C CA . ALA A 1 103 ? 14.792 -12.217 -4.467 1.00 92.12 103 ALA A CA 1
ATOM 779 C C . ALA A 1 103 ? 14.776 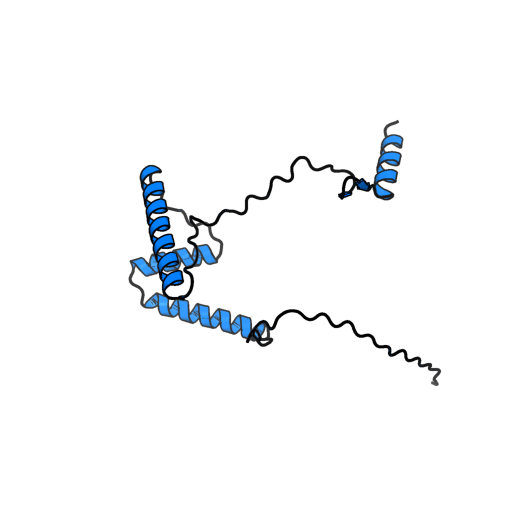-13.753 -4.440 1.00 92.12 103 ALA A C 1
ATOM 781 O O . ALA A 1 103 ? 15.477 -14.353 -3.632 1.00 92.12 103 ALA A O 1
ATOM 782 N N . MET A 1 104 ? 14.056 -14.392 -5.368 1.00 90.56 104 MET A N 1
ATOM 783 C CA . MET A 1 104 ? 14.026 -15.851 -5.499 1.00 90.56 104 MET A CA 1
ATOM 784 C C . MET A 1 104 ? 15.392 -16.433 -5.875 1.00 90.56 104 MET A C 1
ATOM 786 O O . MET A 1 104 ? 15.799 -17.432 -5.291 1.00 90.56 104 MET A O 1
ATOM 790 N N . LYS A 1 105 ? 16.114 -15.809 -6.815 1.00 91.19 105 LYS A N 1
ATOM 791 C CA . LYS A 1 105 ? 17.454 -16.259 -7.234 1.00 91.19 105 LYS A CA 1
ATOM 792 C C . LYS A 1 105 ? 18.495 -16.128 -6.123 1.00 91.19 105 LYS A C 1
ATOM 794 O O . LYS A 1 105 ? 19.329 -17.009 -5.967 1.00 91.19 105 LYS A O 1
ATOM 799 N N . AS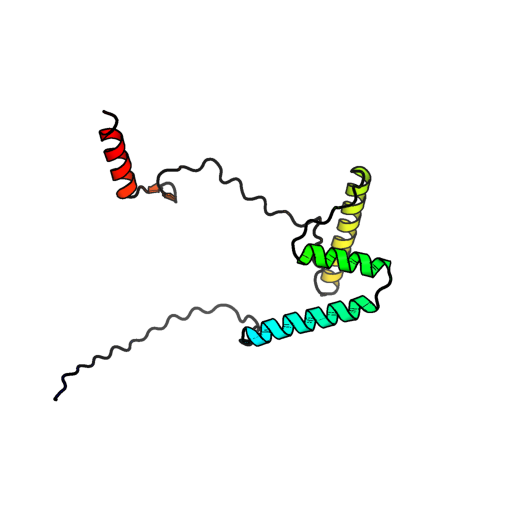N A 1 106 ? 18.429 -15.044 -5.354 1.00 91.75 106 ASN A N 1
ATOM 800 C CA . ASN A 1 106 ? 19.445 -14.705 -4.356 1.00 91.75 106 ASN A CA 1
ATOM 801 C C . ASN A 1 106 ? 19.078 -15.163 -2.931 1.00 91.75 106 ASN A C 1
ATOM 803 O O . ASN A 1 106 ? 19.813 -14.863 -1.995 1.00 91.75 106 ASN A O 1
ATOM 807 N N . GLY A 1 107 ? 17.931 -15.829 -2.737 1.00 86.38 107 GLY A N 1
ATOM 808 C CA . GLY A 1 107 ? 17.424 -16.197 -1.406 1.00 86.38 107 GLY A CA 1
ATOM 809 C C . GLY A 1 107 ? 17.049 -14.995 -0.524 1.00 86.38 107 GLY A C 1
ATOM 810 O O . GLY A 1 107 ? 17.079 -15.087 0.701 1.00 86.38 107 GLY A O 1
ATOM 811 N N . GLY A 1 108 ? 16.737 -13.851 -1.136 1.00 84.69 108 GLY A N 1
ATOM 812 C CA . GLY A 1 108 ? 16.429 -12.597 -0.452 1.00 84.69 108 GLY A CA 1
ATOM 813 C C . GLY A 1 108 ? 14.988 -12.497 0.058 1.00 84.69 108 GLY A C 1
ATOM 814 O O . GLY A 1 108 ? 14.114 -13.304 -0.258 1.00 84.69 108 GLY A O 1
ATOM 815 N N . ILE A 1 109 ? 14.719 -11.445 0.835 1.00 87.25 109 ILE A N 1
ATOM 816 C CA . ILE A 1 109 ? 13.374 -11.140 1.342 1.00 87.25 109 ILE A CA 1
ATOM 817 C C . ILE A 1 109 ? 12.450 -10.790 0.167 1.00 87.25 109 ILE A C 1
ATOM 819 O O . ILE A 1 109 ? 12.760 -9.910 -0.637 1.00 87.25 109 ILE A O 1
ATOM 823 N N . MET A 1 110 ? 11.285 -11.443 0.093 1.00 88.62 110 MET A N 1
ATOM 824 C CA . MET A 1 110 ? 10.297 -11.170 -0.953 1.00 88.62 110 MET A CA 1
ATOM 825 C C . MET A 1 110 ? 9.743 -9.740 -0.850 1.00 88.62 110 MET A C 1
ATOM 827 O O . MET A 1 110 ? 9.288 -9.330 0.225 1.00 88.62 110 MET A O 1
ATOM 831 N N . PRO A 1 111 ? 9.708 -8.979 -1.960 1.00 87.88 111 PRO A N 1
ATOM 832 C CA . PRO A 1 111 ? 9.153 -7.635 -1.955 1.00 87.88 111 PRO A CA 1
ATOM 833 C C . PRO A 1 111 ? 7.646 -7.663 -1.664 1.00 87.88 111 PRO A C 1
ATOM 835 O O . PRO A 1 111 ? 6.895 -8.532 -2.123 1.00 87.88 111 PRO A O 1
ATOM 838 N N . LYS A 1 112 ? 7.177 -6.660 -0.915 1.00 87.75 112 LYS A N 1
ATOM 839 C CA . LYS A 1 112 ? 5.754 -6.493 -0.604 1.00 87.75 112 LYS A CA 1
ATOM 840 C C . LYS A 1 112 ? 4.971 -6.181 -1.878 1.00 87.75 112 LYS A C 1
ATOM 842 O O . LYS A 1 112 ? 5.320 -5.260 -2.613 1.00 87.75 112 LYS A O 1
ATOM 847 N N . LYS A 1 113 ? 3.872 -6.907 -2.097 1.00 87.50 113 LYS A N 1
ATOM 848 C CA . LYS A 1 113 ? 2.991 -6.693 -3.247 1.00 87.50 113 LYS A CA 1
ATOM 849 C C . LYS A 1 113 ? 2.407 -5.267 -3.231 1.00 87.50 113 LYS A C 1
ATOM 851 O O . LYS A 1 113 ? 1.850 -4.865 -2.197 1.00 87.50 113 LYS A O 1
ATOM 856 N N . PRO A 1 114 ? 2.515 -4.503 -4.333 1.00 85.25 114 PRO A N 1
ATOM 857 C CA . PRO A 1 114 ? 1.974 -3.150 -4.406 1.00 85.25 114 PRO A CA 1
ATOM 858 C C . PRO A 1 114 ? 0.445 -3.162 -4.306 1.00 85.25 114 PRO A C 1
ATOM 860 O O . PRO A 1 114 ? -0.216 -4.147 -4.644 1.00 85.25 114 PRO A O 1
ATOM 863 N N . SER A 1 115 ? -0.127 -2.058 -3.817 1.00 79.12 115 SER A N 1
ATOM 864 C CA . SER A 1 115 ? -1.574 -1.935 -3.585 1.00 79.12 115 SER A CA 1
ATOM 865 C C . SER A 1 115 ? -2.395 -2.075 -4.866 1.00 79.12 115 SER A C 1
ATOM 867 O O . SER A 1 115 ? -3.489 -2.618 -4.809 1.00 79.12 115 SER A O 1
ATOM 869 N N . SER A 1 116 ? -1.844 -1.666 -6.011 1.00 76.94 116 SER A N 1
ATOM 870 C CA . SER A 1 116 ? -2.445 -1.796 -7.344 1.00 76.94 116 SER A CA 1
ATOM 871 C C . SER A 1 116 ? -2.672 -3.245 -7.794 1.00 76.94 116 SER A C 1
ATOM 873 O O . SER A 1 116 ? -3.467 -3.482 -8.698 1.00 76.94 116 SER A O 1
ATOM 875 N N . MET A 1 117 ? -1.988 -4.216 -7.179 1.00 80.69 117 MET A N 1
ATOM 876 C CA . MET A 1 117 ? -2.091 -5.642 -7.521 1.00 80.69 117 MET A CA 1
ATOM 877 C C . MET A 1 117 ? -2.706 -6.485 -6.409 1.00 80.69 117 MET A C 1
ATOM 879 O O . MET A 1 117 ? -2.772 -7.718 -6.524 1.00 80.69 117 MET A O 1
ATOM 883 N N . LYS A 1 118 ? -3.100 -5.860 -5.300 1.00 80.31 118 LYS A N 1
ATOM 884 C CA . LYS A 1 118 ? -3.949 -6.540 -4.335 1.00 80.31 118 LYS A CA 1
ATOM 885 C C . LYS A 1 118 ? -5.292 -6.720 -5.023 1.00 80.31 118 LYS A C 1
ATOM 887 O O . LYS A 1 118 ? -5.874 -5.748 -5.489 1.00 80.31 118 LYS A O 1
ATOM 892 N N . LYS A 1 119 ? -5.720 -7.973 -5.158 1.00 74.12 119 LYS A N 1
ATOM 893 C CA . LYS A 1 119 ? -7.124 -8.218 -5.447 1.00 74.12 119 LYS A CA 1
ATOM 894 C C . LYS A 1 119 ? -7.852 -7.754 -4.199 1.00 74.12 119 LYS A C 1
ATOM 896 O O . LYS A 1 119 ? -7.477 -8.184 -3.105 1.00 74.12 119 LYS A O 1
ATOM 901 N N . ASP A 1 120 ? -8.803 -6.848 -4.370 1.00 65.94 120 ASP A N 1
ATOM 902 C CA . ASP A 1 120 ? -9.859 -6.744 -3.382 1.00 65.94 120 ASP A CA 1
ATOM 903 C C . ASP A 1 120 ? -10.431 -8.162 -3.290 1.00 65.94 120 ASP A C 1
ATOM 905 O O . ASP A 1 120 ? -10.618 -8.832 -4.311 1.00 65.94 120 ASP A O 1
ATOM 909 N N . GLU A 1 121 ? -10.504 -8.708 -2.079 1.00 66.00 121 GLU A N 1
ATOM 910 C CA . GLU A 1 121 ? -11.220 -9.959 -1.886 1.00 66.00 121 GLU A CA 1
ATOM 911 C C . GLU A 1 121 ? -12.666 -9.624 -2.218 1.00 66.00 121 GLU A C 1
ATOM 913 O O . GLU A 1 121 ? -13.382 -9.091 -1.375 1.00 66.00 121 GLU A O 1
ATOM 918 N N . ASP A 1 122 ? -13.040 -9.827 -3.484 1.00 63.00 122 ASP A N 1
ATOM 919 C CA . ASP A 1 122 ? -14.417 -9.735 -3.924 1.00 63.00 122 ASP A CA 1
ATOM 920 C C . ASP A 1 122 ? -15.193 -10.610 -2.946 1.00 63.00 122 ASP A C 1
ATOM 922 O O . ASP A 1 122 ? -14.929 -11.818 -2.843 1.00 63.00 122 ASP A O 1
ATOM 926 N N . GLU A 1 123 ? -16.062 -9.986 -2.147 1.00 69.75 123 GLU A N 1
ATOM 927 C CA . GLU A 1 123 ? -16.980 -10.722 -1.297 1.00 69.75 123 GLU A CA 1
ATOM 928 C C . GLU A 1 123 ? -17.667 -11.712 -2.222 1.00 69.75 123 GLU A C 1
ATOM 930 O O . GLU A 1 123 ? -18.358 -11.318 -3.163 1.00 69.75 123 GLU A O 1
ATOM 935 N N . LYS A 1 124 ? -17.359 -13.001 -2.035 1.00 74.81 124 LYS A N 1
ATOM 936 C CA . LYS A 1 124 ? -17.895 -14.044 -2.900 1.00 74.81 124 LYS A CA 1
ATOM 937 C C . LYS A 1 124 ? -19.398 -13.860 -2.904 1.00 74.81 124 LYS A C 1
ATOM 939 O O . LYS A 1 124 ? -19.997 -13.863 -1.827 1.00 74.81 124 LYS A O 1
ATOM 944 N N . ASP A 1 125 ? -19.957 -13.688 -4.097 1.00 74.94 125 ASP A N 1
ATOM 945 C CA . ASP A 1 125 ? -21.394 -13.607 -4.280 1.00 74.94 125 ASP A CA 1
ATOM 946 C C . ASP A 1 125 ? -22.015 -14.807 -3.561 1.00 74.94 125 ASP A C 1
ATOM 948 O O . ASP A 1 125 ? -21.744 -15.967 -3.893 1.00 74.94 125 ASP A O 1
ATOM 952 N N . ARG A 1 126 ? -22.755 -14.522 -2.486 1.00 73.38 126 ARG A N 1
ATOM 953 C CA . ARG A 1 126 ? -23.367 -15.552 -1.642 1.00 73.38 126 ARG A CA 1
ATOM 954 C C . ARG A 1 126 ? -24.574 -16.187 -2.331 1.00 73.38 126 ARG A C 1
ATOM 956 O O . ARG A 1 126 ? -25.149 -17.129 -1.788 1.00 73.38 126 ARG A O 1
ATOM 963 N N . GLY A 1 127 ? -24.916 -15.719 -3.535 1.00 77.31 127 GLY A N 1
ATOM 964 C CA . GLY A 1 127 ? -26.066 -16.173 -4.290 1.00 77.31 127 GLY A CA 1
ATOM 965 C C . GLY A 1 127 ? -27.370 -15.841 -3.570 1.00 77.31 127 GLY A C 1
ATOM 966 O O . GLY A 1 127 ? -27.431 -14.999 -2.673 1.00 77.31 127 GLY A O 1
ATOM 967 N N . LEU A 1 128 ? -28.443 -16.519 -3.972 1.00 75.25 128 LEU A N 1
ATOM 968 C CA . LEU A 1 128 ? -29.747 -16.362 -3.339 1.00 75.25 128 LEU A CA 1
ATOM 969 C C . LEU A 1 128 ? -29.747 -17.058 -1.965 1.00 75.25 128 LEU A C 1
ATOM 971 O O . LEU A 1 128 ? -29.740 -18.287 -1.880 1.00 75.25 128 LEU A O 1
ATOM 975 N N . GLU A 1 129 ? -29.764 -16.283 -0.881 1.00 78.06 129 GLU A N 1
ATOM 976 C CA . GLU A 1 129 ? -29.855 -16.828 0.476 1.00 78.06 129 GLU A CA 1
ATOM 977 C C . GLU A 1 129 ? -31.308 -17.200 0.826 1.00 78.06 129 GLU A C 1
ATOM 979 O O . GLU A 1 129 ? -32.232 -16.386 0.740 1.00 78.06 129 GLU A O 1
ATOM 984 N N . MET A 1 130 ? -31.520 -18.437 1.280 1.00 73.25 130 MET A N 1
ATOM 985 C CA . MET A 1 130 ? -32.792 -18.855 1.871 1.00 73.25 130 MET A CA 1
ATOM 986 C C . MET A 1 130 ? -32.914 -18.253 3.275 1.00 73.25 130 MET A C 1
ATOM 988 O O . MET A 1 130 ? -32.107 -18.546 4.153 1.00 73.25 130 MET A O 1
ATOM 992 N N . ARG A 1 131 ? -33.944 -17.431 3.511 1.00 76.75 131 ARG A N 1
ATOM 993 C CA . ARG A 1 131 ? -34.168 -16.757 4.807 1.00 76.75 131 ARG A CA 1
ATOM 994 C C . ARG A 1 131 ? -34.630 -17.675 5.942 1.00 76.75 131 ARG A C 1
ATOM 996 O O . ARG A 1 131 ? -34.550 -17.283 7.104 1.00 76.75 131 ARG A O 1
ATOM 1003 N N . ASN A 1 132 ? -35.142 -18.859 5.617 1.00 77.69 132 ASN A N 1
ATOM 1004 C CA . ASN A 1 132 ? -35.750 -19.759 6.591 1.00 77.69 132 ASN A CA 1
ATOM 1005 C C . ASN A 1 132 ? -34.810 -20.932 6.853 1.00 77.69 132 ASN A C 1
ATOM 1007 O O . ASN A 1 132 ? -34.456 -21.636 5.916 1.00 77.69 132 ASN A O 1
ATOM 1011 N N . GLY A 1 133 ? -34.446 -21.168 8.113 1.00 78.12 133 GLY A N 1
ATOM 1012 C CA . GLY A 1 133 ? -33.631 -22.319 8.505 1.00 78.12 133 GLY A CA 1
ATOM 1013 C C . GLY A 1 133 ? -32.171 -22.271 8.041 1.00 78.12 133 GLY A C 1
ATOM 1014 O O . GLY A 1 133 ? -31.697 -21.306 7.447 1.00 78.12 133 GLY A O 1
ATOM 1015 N N . LYS A 1 134 ? -31.432 -23.339 8.350 1.00 86.94 134 LYS A N 1
ATOM 1016 C CA . LYS A 1 134 ? -30.026 -23.520 7.967 1.00 86.94 134 LYS A CA 1
ATOM 1017 C C . LYS A 1 134 ? -29.931 -24.636 6.934 1.00 86.94 134 LYS A C 1
ATOM 1019 O O . LYS A 1 134 ? -30.331 -25.760 7.218 1.00 86.94 134 LYS A O 1
ATOM 1024 N N . PHE A 1 135 ? -29.366 -24.359 5.762 1.00 85.12 135 PHE A N 1
ATOM 1025 C CA . PHE A 1 135 ? -29.053 -25.399 4.780 1.00 85.12 135 PHE A CA 1
ATOM 1026 C C . PHE A 1 135 ? -27.598 -25.847 4.945 1.00 85.12 135 PHE A C 1
ATOM 1028 O O . PHE A 1 135 ? -26.690 -25.018 4.953 1.00 85.12 135 PHE A O 1
ATOM 1035 N N . SER A 1 136 ? -27.369 -27.146 5.131 1.00 87.00 136 SER A N 1
ATOM 1036 C CA . SER A 1 136 ? -26.027 -27.711 5.298 1.00 87.00 136 SER A CA 1
ATOM 1037 C C . SER A 1 136 ? -25.991 -29.132 4.747 1.00 87.00 136 SER A C 1
ATOM 1039 O O . SER A 1 136 ? -26.887 -29.919 5.034 1.00 87.00 136 SER A O 1
ATOM 1041 N N . ASN A 1 137 ? -24.951 -29.474 3.980 1.00 84.69 137 ASN A N 1
ATOM 1042 C CA . ASN A 1 137 ? -24.733 -30.816 3.414 1.00 84.69 137 ASN A CA 1
ATOM 1043 C C . ASN A 1 137 ? -25.967 -31.401 2.694 1.00 84.69 137 ASN A C 1
ATOM 1045 O O . ASN A 1 137 ? -26.341 -32.547 2.922 1.00 84.69 137 ASN A O 1
ATOM 1049 N N . GLY A 1 138 ? -26.647 -30.595 1.872 1.00 84.62 138 GLY A N 1
ATOM 1050 C CA . GLY A 1 138 ? -27.840 -31.033 1.134 1.00 84.62 138 GLY A CA 1
ATOM 1051 C C . GLY A 1 138 ? -29.112 -31.174 1.980 1.00 84.62 138 GLY A C 1
ATOM 1052 O O . GLY A 1 138 ? -30.161 -31.507 1.440 1.00 84.62 138 GLY A O 1
ATOM 1053 N N . THR A 1 139 ? -29.046 -30.905 3.287 1.00 87.38 139 THR A N 1
ATOM 1054 C CA . THR A 1 139 ? -30.176 -31.037 4.212 1.00 87.38 139 THR A CA 1
ATOM 1055 C C . THR A 1 139 ? -30.633 -29.671 4.715 1.00 87.38 139 THR A C 1
ATOM 1057 O O . THR A 1 139 ? -29.822 -28.803 5.052 1.00 87.38 139 THR A O 1
ATOM 1060 N N . HIS A 1 140 ? -31.951 -29.482 4.786 1.00 89.31 140 HIS A N 1
ATOM 1061 C CA . HIS A 1 140 ? -32.570 -28.264 5.293 1.00 89.31 140 HIS A CA 1
ATOM 1062 C C . HIS A 1 140 ? -32.989 -28.427 6.759 1.00 89.31 140 HIS A C 1
ATOM 1064 O O . HIS A 1 140 ? -33.889 -29.203 7.077 1.00 89.31 140 HIS A O 1
ATOM 1070 N N . TYR A 1 141 ? -32.340 -27.688 7.656 1.00 88.88 141 TYR A N 1
ATOM 1071 C CA . TYR A 1 141 ? -32.598 -27.730 9.091 1.00 88.88 141 TYR A CA 1
ATOM 1072 C C . TYR A 1 141 ? -33.514 -26.580 9.504 1.00 88.88 141 TYR A C 1
ATOM 1074 O O . TYR A 1 141 ? -33.133 -25.409 9.441 1.00 88.88 141 TYR A O 1
ATOM 1082 N N . LEU A 1 142 ? -34.706 -26.926 9.984 1.00 89.75 142 LEU A N 1
ATOM 1083 C CA . LEU A 1 142 ? -35.675 -25.983 10.536 1.00 89.75 142 LEU A CA 1
ATOM 1084 C C . LEU A 1 142 ? -35.674 -26.066 12.061 1.00 89.75 142 LEU A C 1
ATOM 1086 O O . LEU A 1 142 ? -35.754 -27.154 12.636 1.00 89.75 142 LEU A O 1
ATOM 1090 N N . SER A 1 143 ? -35.605 -24.917 12.735 1.00 88.00 143 SER A N 1
ATOM 1091 C CA . SER A 1 143 ? -35.732 -24.890 14.191 1.00 88.00 143 SER A CA 1
ATOM 1092 C C . SER A 1 143 ? -37.194 -25.081 14.608 1.00 88.00 143 SER A C 1
ATOM 1094 O O . SER A 1 143 ? -38.122 -24.672 13.907 1.00 88.00 143 SER A O 1
ATOM 1096 N N . LYS A 1 144 ? -37.427 -25.650 15.798 1.00 88.69 144 LYS A N 1
ATOM 1097 C CA . LYS A 1 144 ? -38.788 -25.775 16.359 1.00 88.69 144 LYS A CA 1
ATOM 1098 C C . LYS A 1 144 ? -39.491 -24.413 16.458 1.00 88.69 144 LYS A C 1
ATOM 1100 O O . LYS A 1 144 ? -40.707 -24.328 16.304 1.00 88.69 144 LYS A O 1
ATOM 1105 N N . THR A 1 145 ? -38.724 -23.351 16.702 1.00 86.06 145 THR A N 1
ATOM 1106 C CA . THR A 1 145 ? -39.201 -21.965 16.741 1.00 86.06 145 THR A CA 1
ATOM 1107 C C . THR A 1 145 ? -39.645 -21.453 15.376 1.00 86.06 145 THR A C 1
ATOM 1109 O O . THR A 1 145 ? -40.698 -20.820 15.307 1.00 86.06 145 THR A O 1
ATOM 1112 N N . ASP A 1 146 ? -38.913 -21.761 14.302 1.00 83.38 146 ASP A N 1
ATOM 1113 C CA . ASP A 1 146 ? -39.289 -21.360 12.938 1.00 83.38 146 ASP A CA 1
ATOM 1114 C C . ASP A 1 146 ? -40.579 -22.055 12.510 1.00 83.38 146 ASP A C 1
ATOM 1116 O O . ASP A 1 146 ? -41.507 -21.405 12.031 1.00 83.38 146 ASP A O 1
ATOM 1120 N N . VAL A 1 147 ? -40.684 -23.357 12.792 1.00 84.12 147 VAL A N 1
ATOM 1121 C CA . VAL A 1 147 ? -41.902 -24.134 12.534 1.00 84.12 147 VAL A CA 1
ATOM 1122 C C . VAL A 1 147 ? -43.081 -23.525 13.295 1.00 84.12 147 VAL A C 1
ATOM 1124 O O . VAL A 1 147 ? -44.095 -23.174 12.695 1.00 84.12 147 VAL A O 1
ATOM 1127 N N . LYS A 1 148 ? -42.940 -23.303 14.608 1.00 85.44 148 LYS A N 1
ATOM 1128 C CA . LYS A 1 148 ? -44.007 -22.717 15.432 1.00 85.44 148 LYS A CA 1
ATOM 1129 C C . LYS A 1 148 ? -44.427 -21.331 14.935 1.00 85.44 148 LYS A C 1
ATOM 1131 O O . LYS A 1 148 ? -45.616 -21.031 14.950 1.00 85.44 148 LYS A O 1
ATOM 1136 N N . ARG A 1 149 ? -43.478 -20.503 14.483 1.00 82.44 149 ARG A N 1
ATOM 1137 C CA . ARG A 1 149 ? -43.742 -19.155 13.957 1.00 82.44 149 ARG A CA 1
ATOM 1138 C C . ARG A 1 149 ? -44.566 -19.187 12.670 1.00 82.44 149 ARG A C 1
ATOM 1140 O O . ARG A 1 149 ? -45.495 -18.396 12.548 1.00 82.44 149 ARG A O 1
ATOM 1147 N N . VAL A 1 150 ? -44.272 -20.097 11.741 1.00 81.31 150 VAL A N 1
ATOM 1148 C CA . VAL A 1 150 ? -45.069 -20.257 10.510 1.00 81.31 150 VAL A CA 1
ATOM 1149 C C . VAL A 1 150 ? -46.502 -20.680 10.849 1.00 81.31 150 VAL A C 1
ATOM 1151 O O . VAL A 1 150 ? -47.460 -20.085 10.356 1.00 81.31 150 VAL A O 1
ATOM 1154 N N . TYR A 1 151 ? -46.658 -21.638 11.766 1.00 78.69 151 TYR A N 1
ATOM 1155 C CA . TYR A 1 151 ? -47.975 -22.116 12.196 1.00 78.69 151 TYR A CA 1
ATOM 1156 C C . TYR A 1 151 ? -48.803 -21.057 12.936 1.00 78.69 151 TYR A C 1
ATOM 1158 O O . TYR A 1 151 ? -50.019 -21.002 12.766 1.00 78.69 151 TYR A O 1
ATOM 1166 N N . THR A 1 152 ? -48.185 -20.205 13.758 1.00 78.44 152 THR A N 1
ATOM 1167 C CA . THR A 1 152 ? -48.913 -19.133 14.455 1.00 78.44 152 THR A CA 1
ATOM 1168 C C . THR A 1 152 ? -49.212 -17.941 13.552 1.00 78.44 152 THR A C 1
ATOM 1170 O O . THR A 1 152 ? -50.255 -17.313 13.728 1.00 78.44 152 THR A O 1
ATOM 1173 N N . ALA A 1 153 ? -48.352 -17.648 12.572 1.00 70.06 153 ALA A N 1
ATOM 1174 C CA . ALA A 1 153 ? -48.587 -16.599 11.584 1.00 70.06 153 ALA A CA 1
ATOM 1175 C C . ALA A 1 153 ? -49.795 -16.921 10.688 1.00 70.06 153 ALA A C 1
ATOM 1177 O O . ALA A 1 153 ? -50.683 -16.085 10.551 1.00 70.06 153 ALA A O 1
ATOM 1178 N N . GLY A 1 154 ? -49.897 -18.155 10.176 1.00 64.44 154 GLY A N 1
ATOM 1179 C CA . GLY A 1 154 ? -51.041 -18.585 9.354 1.00 64.44 154 GLY A CA 1
ATOM 1180 C C . GLY A 1 154 ? -52.373 -18.674 10.111 1.00 64.44 154 GLY A C 1
ATOM 1181 O O . GLY A 1 154 ? -53.435 -18.733 9.500 1.00 64.44 154 GLY A O 1
ATOM 1182 N N . ARG A 1 155 ? -52.334 -18.664 11.448 1.00 62.00 155 ARG A N 1
ATOM 1183 C CA . ARG A 1 155 ? -53.523 -18.697 12.311 1.00 62.00 155 ARG A CA 1
ATOM 1184 C C . ARG A 1 155 ? -54.064 -17.304 12.653 1.00 62.00 155 ARG A C 1
ATOM 1186 O O . ARG A 1 155 ? -55.187 -17.210 13.121 1.00 62.00 155 ARG A O 1
ATOM 1193 N N . LYS A 1 156 ? -53.269 -16.249 12.442 1.00 58.44 156 LYS A N 1
ATOM 1194 C CA . LYS A 1 156 ? -53.672 -14.841 12.618 1.00 58.44 156 LYS A CA 1
ATOM 1195 C C . LYS A 1 156 ? -54.116 -14.166 11.315 1.00 58.44 156 LYS A C 1
ATOM 1197 O O . LYS A 1 156 ? -54.571 -13.032 11.361 1.00 58.44 156 LYS A O 1
ATOM 1202 N N . SER A 1 157 ? -53.932 -14.823 10.168 1.00 56.03 157 SER A N 1
ATOM 1203 C CA . SER A 1 157 ? -54.331 -14.318 8.847 1.00 56.03 157 SER A CA 1
ATOM 1204 C C . SER A 1 157 ? -55.654 -14.911 8.337 1.00 56.03 157 SER A C 1
ATOM 1206 O O . SER A 1 157 ? -55.950 -14.791 7.151 1.00 56.03 157 SER A O 1
ATOM 1208 N N . LYS A 1 158 ? -56.401 -15.597 9.204 1.00 46.94 158 LYS A N 1
ATOM 1209 C CA . LYS A 1 158 ? -57.803 -15.989 9.024 1.00 46.94 158 LYS A CA 1
ATOM 1210 C C . LYS A 1 158 ? -58.612 -15.294 10.106 1.00 46.94 158 LYS A C 1
ATOM 1212 O O . LYS A 1 158 ? -59.762 -14.932 9.800 1.00 46.94 158 LYS A O 1
#